Protein AF-A0A535E1N2-F1 (afdb_monomer_lite)

Secondary structure (DSSP, 8-state):
----------SEEEEEE-S---TTHHHHHHHHHHHHHHHTS-EEE--TTTPPPEEE-SS-BTTBSEEEE-SSEEEEE--SSSS-SEEEEEEHHHHHHHT-

Foldseek 3Di:
DDDDDPDDDDFKDKDFDADADDPVPVVQLVVQLVVCLVVVHFGWDDDPPPDAIWTWHVAADDQQRTWTDGPFWIWGADHDDDDGRIMIMGGPVNRVVVVD

Structure (mmCIF, N/CA/C/O backbone):
data_AF-A0A535E1N2-F1
#
_entry.id   AF-A0A535E1N2-F1
#
loop_
_atom_site.group_PDB
_atom_site.id
_atom_site.type_symbol
_atom_site.label_atom_id
_atom_site.label_alt_id
_atom_site.label_comp_id
_atom_site.label_asym_id
_atom_site.label_entity_id
_atom_site.label_seq_id
_atom_site.pdbx_PDB_ins_code
_atom_site.Cartn_x
_atom_site.Cartn_y
_atom_site.Cartn_z
_atom_site.occupancy
_atom_site.B_iso_or_equiv
_atom_site.auth_seq_id
_atom_site.auth_comp_id
_atom_site.auth_asym_id
_atom_site.auth_atom_id
_atom_site.pdbx_PDB_model_num
ATOM 1 N N . MET A 1 1 ? 20.285 14.339 -39.309 1.00 60.12 1 MET A N 1
ATOM 2 C CA . MET A 1 1 ? 20.242 13.471 -38.111 1.00 60.12 1 MET A CA 1
ATOM 3 C C . MET A 1 1 ? 18.771 13.238 -37.788 1.00 60.12 1 MET A C 1
ATOM 5 O O . MET A 1 1 ? 18.062 14.227 -37.666 1.00 60.12 1 MET A O 1
ATOM 9 N N . SER A 1 2 ? 18.282 11.994 -37.769 1.00 86.69 2 SER A N 1
ATOM 10 C CA . SER A 1 2 ? 16.853 11.699 -37.554 1.00 86.69 2 SER A CA 1
ATOM 11 C C . SER A 1 2 ? 16.636 10.934 -36.250 1.00 86.69 2 SER A C 1
ATOM 13 O O . SER A 1 2 ? 17.333 9.954 -35.992 1.00 86.69 2 SER A O 1
ATOM 15 N N . LEU A 1 3 ? 15.653 11.357 -35.459 1.00 88.00 3 LEU A N 1
ATOM 16 C CA . LEU A 1 3 ? 15.186 10.638 -34.274 1.00 88.00 3 LEU A CA 1
ATOM 17 C C . LEU A 1 3 ? 14.311 9.449 -34.693 1.00 88.00 3 LEU A C 1
ATOM 19 O O . LEU A 1 3 ? 13.467 9.584 -35.577 1.00 88.00 3 LEU A O 1
ATOM 23 N N . ARG A 1 4 ? 14.506 8.290 -34.052 1.00 92.88 4 ARG A N 1
ATOM 24 C CA . ARG A 1 4 ? 13.692 7.086 -34.260 1.00 92.88 4 ARG A CA 1
ATOM 25 C C . ARG A 1 4 ? 13.259 6.529 -32.908 1.00 92.88 4 ARG A C 1
ATOM 27 O O . ARG A 1 4 ? 14.098 6.301 -32.042 1.00 92.88 4 ARG A O 1
ATOM 34 N N . VAL A 1 5 ? 11.957 6.322 -32.738 1.00 90.31 5 VAL A N 1
ATOM 35 C CA . VAL A 1 5 ? 11.398 5.672 -31.547 1.00 90.31 5 VAL A CA 1
ATOM 36 C C . V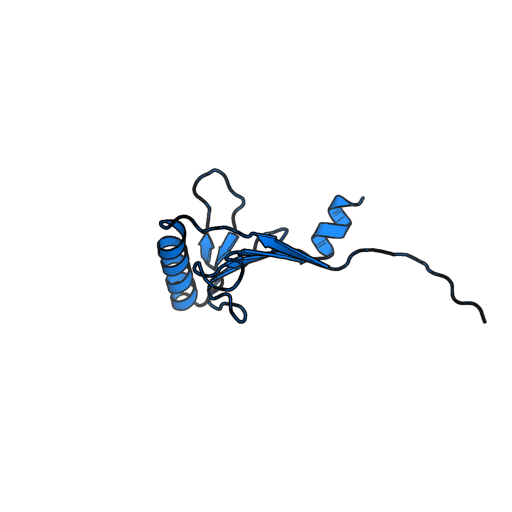AL A 1 5 ? 11.702 4.177 -31.626 1.00 90.31 5 VAL A C 1
ATOM 38 O O . VAL A 1 5 ? 11.430 3.552 -32.650 1.00 90.31 5 VAL A O 1
ATOM 41 N N . LEU A 1 6 ? 12.296 3.628 -30.564 1.00 92.44 6 LEU A N 1
ATOM 42 C CA . LEU A 1 6 ? 12.651 2.206 -30.473 1.00 92.44 6 LEU A CA 1
ATOM 43 C C . LEU A 1 6 ? 11.570 1.386 -29.763 1.00 92.44 6 LEU A C 1
ATOM 45 O O . LEU A 1 6 ? 11.312 0.253 -30.150 1.00 92.44 6 LEU A O 1
ATOM 49 N N . ALA A 1 7 ? 10.938 1.969 -28.745 1.00 85.19 7 ALA A N 1
ATOM 50 C CA . ALA A 1 7 ? 9.856 1.364 -27.983 1.00 85.19 7 ALA A CA 1
ATOM 51 C C . ALA A 1 7 ? 9.020 2.452 -27.294 1.00 85.19 7 ALA A C 1
ATOM 53 O O . ALA A 1 7 ? 9.488 3.575 -27.088 1.00 85.19 7 ALA A O 1
ATOM 54 N N . SER A 1 8 ? 7.795 2.098 -26.915 1.00 88.06 8 SER A N 1
ATOM 55 C CA . SER A 1 8 ? 6.915 2.896 -26.059 1.00 88.06 8 SER A CA 1
ATOM 56 C C . SER A 1 8 ? 6.225 1.975 -25.060 1.00 88.06 8 SER A C 1
ATOM 58 O O . SER A 1 8 ? 5.779 0.898 -25.450 1.00 88.06 8 SER A O 1
ATOM 60 N N . GLY A 1 9 ? 6.105 2.400 -23.806 1.00 88.94 9 GLY A N 1
ATOM 61 C CA . GLY A 1 9 ? 5.488 1.605 -22.746 1.00 88.94 9 GLY A CA 1
ATOM 62 C C . GLY A 1 9 ? 5.063 2.458 -21.556 1.00 88.94 9 GLY A C 1
ATOM 63 O O . GLY A 1 9 ? 5.358 3.654 -21.498 1.00 88.94 9 GLY A O 1
ATOM 64 N N . VAL A 1 10 ? 4.350 1.832 -20.620 1.00 90.75 10 VAL A N 1
ATOM 65 C CA . VAL A 1 10 ? 3.922 2.447 -19.359 1.00 90.75 10 VAL A CA 1
ATOM 66 C C . VAL A 1 10 ? 4.860 1.9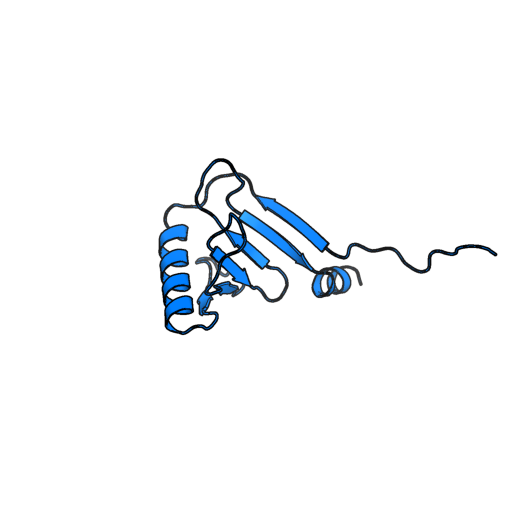76 -18.254 1.00 90.75 10 VAL A C 1
ATOM 68 O O . VAL A 1 10 ? 4.865 0.798 -17.919 1.00 90.75 10 VAL A O 1
ATOM 71 N N . ASP A 1 11 ? 5.627 2.897 -17.671 1.00 91.19 11 ASP A N 1
ATOM 72 C CA . ASP A 1 11 ? 6.568 2.569 -16.587 1.00 91.19 11 ASP A CA 1
ATOM 73 C C . ASP A 1 11 ? 5.893 2.503 -15.205 1.00 91.19 11 ASP A C 1
ATOM 75 O O . ASP A 1 11 ? 6.335 1.801 -14.298 1.00 91.19 11 ASP A O 1
ATOM 79 N N . ARG A 1 12 ? 4.786 3.232 -15.032 1.00 92.94 12 ARG A N 1
ATOM 80 C CA . ARG A 1 12 ? 4.037 3.267 -13.777 1.00 92.94 12 ARG A CA 1
ATOM 81 C C . ARG A 1 12 ? 2.563 3.533 -14.024 1.00 92.94 12 ARG A C 1
ATOM 83 O O . ARG A 1 12 ? 2.208 4.411 -14.808 1.00 92.94 12 ARG A O 1
ATOM 90 N N . LEU A 1 13 ? 1.719 2.826 -13.280 1.00 95.00 13 LEU A N 1
ATOM 91 C CA . LEU A 1 13 ? 0.285 3.079 -13.212 1.00 95.00 13 LEU A CA 1
ATOM 92 C C . LEU A 1 13 ? -0.125 3.335 -11.759 1.00 95.00 13 LEU A C 1
ATOM 94 O O . LEU A 1 13 ? 0.126 2.511 -10.880 1.00 95.00 13 LEU A O 1
ATOM 98 N N . GLU A 1 14 ? -0.767 4.476 -11.515 1.00 95.06 14 GLU A N 1
ATOM 99 C CA . GLU A 1 14 ? -1.324 4.841 -10.211 1.00 95.06 14 GLU A CA 1
ATOM 100 C C . GLU A 1 14 ? -2.854 4.881 -10.300 1.00 95.06 14 GLU A C 1
ATOM 102 O O . GLU A 1 14 ? -3.422 5.585 -11.135 1.00 95.06 14 GLU A O 1
ATOM 107 N N . LEU A 1 15 ? -3.529 4.117 -9.440 1.00 95.00 15 LEU A N 1
ATOM 108 C CA . LEU A 1 15 ? -4.989 4.008 -9.398 1.00 95.00 15 LEU A CA 1
ATOM 109 C C . LEU A 1 15 ? -5.483 4.371 -8.005 1.00 95.00 15 LEU A C 1
ATOM 111 O O . LEU A 1 15 ? -4.883 3.977 -7.012 1.00 95.00 15 LEU A O 1
ATOM 115 N N . SER A 1 16 ? -6.606 5.074 -7.904 1.00 94.50 16 SER A N 1
ATOM 116 C CA . SER A 1 16 ? -7.237 5.338 -6.608 1.00 94.50 16 SER A CA 1
ATOM 117 C C . SER A 1 16 ? -8.643 4.764 -6.569 1.00 94.50 16 SER A C 1
ATOM 119 O O . SER A 1 16 ? -9.393 4.877 -7.540 1.00 94.50 16 SER A O 1
ATOM 121 N N . ALA A 1 17 ? -9.005 4.154 -5.443 1.00 90.38 17 ALA A N 1
ATOM 122 C CA . ALA A 1 17 ? -10.354 3.659 -5.216 1.00 90.38 17 ALA A CA 1
ATOM 123 C C . ALA A 1 17 ? -11.104 4.643 -4.317 1.00 90.38 17 ALA A C 1
ATOM 125 O O . ALA A 1 17 ? -10.685 4.927 -3.193 1.00 90.38 17 ALA A O 1
ATOM 126 N N . ARG A 1 18 ? -12.217 5.177 -4.829 1.00 85.31 18 ARG A N 1
ATOM 127 C CA . ARG A 1 18 ? -13.166 5.973 -4.041 1.00 85.31 18 ARG A CA 1
ATOM 128 C C . ARG A 1 18 ? -14.128 5.049 -3.295 1.00 85.31 18 ARG A C 1
ATOM 130 O O . ARG A 1 18 ? -14.378 3.931 -3.730 1.00 85.31 18 ARG A O 1
ATOM 137 N N . GLY A 1 19 ? -14.687 5.549 -2.198 1.00 87.38 19 GLY A N 1
ATOM 138 C CA . GLY A 1 19 ? -15.611 4.810 -1.343 1.00 87.38 19 GLY A CA 1
ATOM 139 C C . GLY A 1 19 ? -15.168 4.862 0.111 1.00 87.38 19 GLY A C 1
ATOM 140 O O . GLY A 1 19 ? -14.466 5.790 0.519 1.00 87.38 19 GLY A O 1
ATOM 141 N N . SER A 1 20 ? -15.581 3.862 0.880 1.00 88.12 20 SER A N 1
ATOM 142 C CA . SER A 1 20 ? -15.246 3.750 2.294 1.00 88.12 20 SER A CA 1
ATOM 143 C C . SER A 1 20 ? -14.569 2.418 2.573 1.00 88.12 20 SER A C 1
ATOM 145 O O . SER A 1 20 ? -15.030 1.373 2.117 1.00 88.12 20 SER A O 1
ATOM 147 N N . LEU A 1 21 ? -13.484 2.452 3.344 1.00 89.12 21 LEU A N 1
ATOM 148 C CA . LEU A 1 21 ? -12.951 1.244 3.961 1.00 89.12 21 LEU A CA 1
ATOM 149 C C . LEU A 1 21 ? -13.974 0.707 4.951 1.00 89.12 21 LEU A C 1
ATOM 151 O O . LEU A 1 21 ? -14.595 1.485 5.682 1.00 89.12 21 LEU A O 1
ATOM 155 N N . ARG A 1 22 ? -14.110 -0.620 4.984 1.00 88.12 22 ARG A N 1
ATOM 156 C CA . ARG A 1 22 ? -14.877 -1.289 6.033 1.00 88.12 22 ARG A CA 1
ATOM 157 C C . ARG A 1 22 ? -14.222 -0.983 7.382 1.00 88.12 22 ARG A C 1
ATOM 159 O O . ARG A 1 22 ? -12.991 -0.955 7.480 1.00 88.12 22 ARG A O 1
ATOM 166 N N . ASN A 1 23 ? -15.035 -0.725 8.401 1.00 84.62 23 ASN A N 1
ATOM 167 C CA . ASN A 1 23 ? -14.555 -0.222 9.690 1.00 84.62 23 ASN A CA 1
ATOM 168 C C . ASN A 1 23 ? -13.593 -1.198 10.381 1.00 84.62 23 ASN A C 1
ATOM 170 O O . ASN A 1 23 ? -12.736 -0.773 11.150 1.00 84.62 23 ASN A O 1
ATOM 174 N N . GLU A 1 24 ? -13.686 -2.489 10.068 1.00 88.06 24 GLU A N 1
ATOM 175 C CA . GLU A 1 24 ? -12.856 -3.540 10.654 1.00 88.06 24 GLU A CA 1
ATOM 176 C C . GLU A 1 24 ? -11.427 -3.546 10.090 1.00 88.06 24 GLU A C 1
ATOM 178 O O . GLU A 1 24 ? -10.532 -4.120 10.698 1.00 88.06 24 GLU A O 1
ATOM 183 N N . VAL A 1 25 ? -11.177 -2.900 8.944 1.00 88.75 25 VAL A N 1
ATOM 184 C CA . VAL A 1 25 ? -9.866 -2.950 8.272 1.00 88.75 25 VAL A CA 1
ATOM 185 C C . VAL A 1 25 ? -8.822 -2.096 8.991 1.00 88.75 25 VAL A C 1
ATOM 187 O O . VAL A 1 25 ? -7.674 -2.517 9.131 1.00 88.75 25 VAL A O 1
ATOM 190 N N . LEU A 1 26 ? -9.198 -0.899 9.454 1.00 91.81 26 LEU A N 1
ATOM 191 C CA . LEU A 1 26 ? -8.246 0.047 10.047 1.00 91.81 26 LEU A CA 1
ATOM 192 C C . LEU A 1 26 ? -7.610 -0.469 11.348 1.00 91.81 26 LEU A C 1
ATOM 194 O O . LEU A 1 26 ? -6.388 -0.384 11.446 1.00 91.81 26 LEU A O 1
ATOM 198 N N . PRO A 1 27 ? -8.357 -1.044 12.314 1.00 93.25 27 PRO A N 1
ATOM 199 C CA . PRO A 1 27 ? -7.749 -1.595 13.525 1.00 93.25 27 PRO A CA 1
ATOM 200 C C . PRO A 1 27 ? -6.740 -2.712 13.237 1.00 93.25 27 PRO A C 1
ATOM 202 O O . PRO A 1 27 ? -5.699 -2.780 13.884 1.00 93.25 27 PRO A O 1
ATOM 205 N N . VAL A 1 28 ? -7.013 -3.563 12.243 1.00 92.75 28 VAL A N 1
ATOM 206 C CA . VAL A 1 28 ? -6.112 -4.667 11.876 1.00 92.75 28 VAL A CA 1
ATOM 207 C C . VAL A 1 28 ? -4.846 -4.134 11.196 1.00 92.75 28 VAL A C 1
ATOM 209 O O . VAL A 1 28 ? -3.748 -4.595 11.499 1.00 92.75 28 VAL A O 1
ATOM 212 N N . LEU A 1 29 ? -4.972 -3.131 10.319 1.00 93.88 29 LEU A N 1
ATOM 213 C CA . LEU A 1 29 ? -3.818 -2.454 9.714 1.00 93.88 29 LEU A CA 1
ATOM 214 C C . LEU A 1 29 ? -2.964 -1.718 10.747 1.00 93.88 29 LEU A C 1
ATOM 216 O O . LEU A 1 29 ? -1.739 -1.741 10.660 1.00 9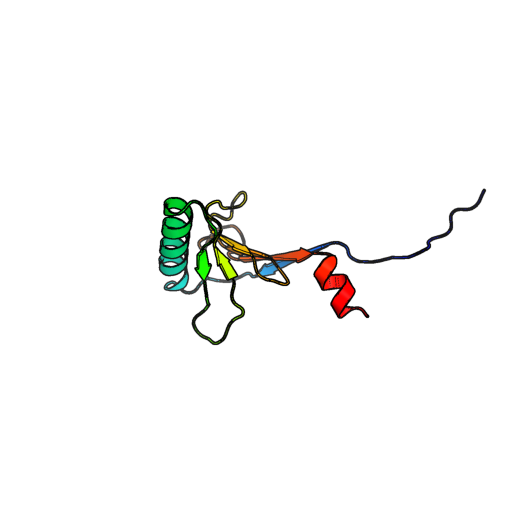3.88 29 LEU A O 1
ATOM 220 N N . GLU A 1 30 ? -3.604 -1.070 11.718 1.00 95.94 30 GLU A N 1
ATOM 221 C CA . GLU A 1 30 ? -2.918 -0.381 12.806 1.00 95.94 30 GLU A CA 1
ATOM 222 C C . GLU A 1 30 ? -2.122 -1.366 13.665 1.00 95.94 30 GLU A C 1
ATOM 224 O O . GLU A 1 30 ? -0.939 -1.135 13.901 1.00 95.94 30 GLU A O 1
ATOM 229 N N . ALA A 1 31 ? -2.719 -2.499 14.046 1.00 95.69 31 ALA A N 1
ATOM 230 C CA . ALA A 1 31 ? -2.022 -3.546 14.791 1.00 95.69 31 ALA A CA 1
ATOM 231 C C . ALA A 1 31 ? -0.809 -4.095 14.018 1.00 95.69 31 ALA A C 1
ATOM 233 O O . ALA A 1 31 ? 0.288 -4.179 14.569 1.00 95.69 31 ALA A O 1
ATOM 234 N N . ALA A 1 32 ? -0.974 -4.400 12.725 1.00 95.62 32 ALA A N 1
ATOM 235 C CA . ALA A 1 32 ? 0.123 -4.879 11.883 1.00 95.62 32 ALA A CA 1
ATOM 236 C C . ALA A 1 32 ? 1.243 -3.835 11.731 1.00 95.62 32 ALA A C 1
ATOM 238 O O . ALA A 1 32 ? 2.423 -4.173 11.755 1.00 95.62 32 ALA A O 1
ATOM 239 N N . LYS A 1 33 ? 0.892 -2.549 11.621 1.00 97.56 33 LYS A N 1
ATOM 240 C CA . LYS A 1 33 ? 1.874 -1.463 11.548 1.00 97.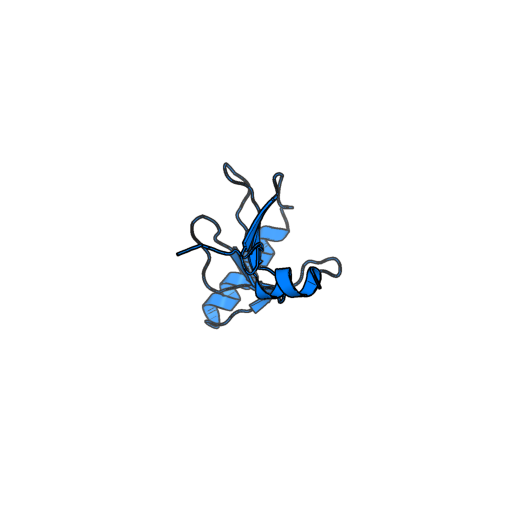56 33 LYS A CA 1
ATOM 241 C C . LYS A 1 33 ? 2.633 -1.285 12.861 1.00 97.56 33 LYS A C 1
ATOM 243 O O . LYS A 1 33 ? 3.840 -1.069 12.829 1.00 97.56 33 LYS A O 1
ATOM 248 N N . GLN A 1 34 ? 1.948 -1.352 14.000 1.00 97.94 34 GLN A N 1
ATOM 249 C CA . GLN A 1 34 ? 2.589 -1.268 15.314 1.00 97.94 34 GLN A CA 1
ATOM 250 C C . GLN A 1 34 ? 3.574 -2.416 15.520 1.00 97.94 34 GLN A C 1
ATOM 252 O O . GLN A 1 34 ? 4.678 -2.194 16.016 1.00 97.94 34 GLN A O 1
ATOM 257 N N . GLU A 1 35 ? 3.211 -3.617 15.072 1.00 97.88 35 GLU A N 1
ATOM 258 C CA . GLU A 1 35 ? 4.118 -4.760 15.077 1.00 97.88 35 GLU A CA 1
ATOM 259 C C . GLU A 1 35 ? 5.333 -4.512 14.172 1.00 97.88 35 GLU A C 1
ATOM 261 O O . GLU A 1 35 ? 6.466 -4.606 14.640 1.00 97.88 35 GLU A O 1
ATOM 266 N N . ALA A 1 36 ? 5.115 -4.043 12.940 1.00 97.81 36 ALA A N 1
ATOM 267 C CA . ALA A 1 36 ? 6.196 -3.708 12.013 1.00 97.81 36 ALA A CA 1
ATOM 268 C C . ALA A 1 36 ? 7.148 -2.648 12.584 1.00 97.81 36 ALA A C 1
ATOM 270 O O . ALA A 1 36 ? 8.366 -2.715 12.428 1.00 97.81 36 ALA A O 1
ATOM 271 N N . GLN A 1 37 ? 6.613 -1.661 13.303 1.00 98.19 37 GLN A N 1
ATOM 272 C CA . GLN A 1 37 ? 7.407 -0.640 13.985 1.00 98.19 37 GLN A CA 1
ATOM 273 C C . GLN A 1 37 ? 8.201 -1.199 15.164 1.00 98.19 37 GLN A C 1
ATOM 275 O O . GLN A 1 37 ? 9.357 -0.814 15.358 1.00 98.19 37 GLN A O 1
ATOM 280 N N . ARG A 1 38 ? 7.595 -2.100 15.942 1.00 98.00 38 ARG A N 1
ATOM 281 C CA . ARG A 1 38 ? 8.236 -2.771 17.075 1.00 98.00 38 ARG A CA 1
ATOM 282 C C . ARG A 1 38 ? 9.407 -3.632 16.612 1.00 98.00 38 ARG A C 1
ATOM 284 O O . ARG A 1 38 ? 10.484 -3.546 17.199 1.00 98.00 38 ARG A O 1
ATOM 291 N N . MET A 1 39 ? 9.201 -4.399 15.546 1.00 96.62 39 MET A N 1
ATOM 292 C CA . MET A 1 39 ? 10.206 -5.282 14.952 1.00 96.62 39 MET A CA 1
ATOM 293 C C . MET A 1 39 ? 11.200 -4.534 14.059 1.00 96.62 39 MET A C 1
ATOM 295 O O . MET A 1 39 ? 12.300 -5.019 13.823 1.00 96.62 39 MET A O 1
ATOM 299 N N . ARG A 1 40 ? 10.849 -3.315 13.623 1.00 96.62 40 ARG A N 1
ATOM 300 C CA . ARG A 1 40 ? 11.566 -2.523 12.606 1.00 96.62 40 ARG A CA 1
ATOM 301 C C . ARG A 1 40 ? 11.685 -3.245 11.262 1.00 96.62 40 ARG A C 1
ATOM 303 O O . ARG A 1 40 ? 12.583 -2.946 10.479 1.00 96.62 40 ARG A O 1
ATOM 310 N N . GLU A 1 41 ? 10.753 -4.146 10.986 1.00 96.75 41 GLU A N 1
ATOM 311 C CA . GLU A 1 41 ? 10.718 -4.991 9.798 1.00 96.75 41 GLU A CA 1
ATOM 312 C C . GLU A 1 41 ? 9.297 -5.011 9.215 1.00 96.75 41 GLU A C 1
ATOM 314 O O . GLU A 1 41 ? 8.337 -4.741 9.938 1.00 96.75 41 GLU A O 1
ATOM 319 N N . PRO A 1 42 ? 9.124 -5.256 7.904 1.00 97.06 42 PRO A N 1
ATOM 320 C CA . PRO A 1 42 ? 7.797 -5.390 7.315 1.00 97.06 42 PRO A CA 1
ATOM 321 C C . PRO A 1 42 ? 7.057 -6.635 7.819 1.00 97.06 42 PRO A C 1
ATOM 323 O O . PRO A 1 42 ? 7.616 -7.728 7.811 1.00 97.06 42 PRO A O 1
ATOM 326 N N . GLU A 1 43 ? 5.773 -6.491 8.149 1.00 96.06 43 GLU A N 1
ATOM 327 C CA . GLU A 1 43 ? 4.980 -7.577 8.742 1.00 96.06 43 GLU A CA 1
ATOM 328 C C . GLU A 1 43 ? 3.975 -8.194 7.763 1.00 96.06 43 GLU A C 1
ATOM 330 O O . GLU A 1 43 ? 3.271 -7.459 7.057 1.00 96.06 43 GLU A O 1
ATOM 335 N N . PRO A 1 44 ? 3.840 -9.534 7.726 1.00 93.50 44 PRO A N 1
ATOM 336 C CA . PRO A 1 44 ? 2.839 -10.201 6.907 1.00 93.50 44 PRO A CA 1
ATOM 337 C C . PRO A 1 44 ? 1.413 -9.757 7.236 1.00 93.50 44 PRO A C 1
ATOM 339 O O . PRO A 1 44 ? 0.955 -9.804 8.374 1.00 93.50 44 PRO A O 1
ATOM 342 N N . PHE A 1 45 ? 0.665 -9.408 6.196 1.00 91.75 45 PHE A N 1
ATOM 343 C CA . PHE A 1 45 ? -0.735 -9.025 6.278 1.00 91.75 45 PHE A CA 1
ATOM 344 C C . PHE A 1 45 ? -1.536 -9.709 5.173 1.00 91.75 45 PHE A C 1
ATOM 346 O O . PHE A 1 45 ? -1.117 -9.778 4.014 1.00 91.75 45 PHE A O 1
ATOM 353 N N . ARG A 1 46 ? -2.720 -10.215 5.523 1.00 86.69 46 ARG A N 1
ATOM 354 C CA . ARG A 1 46 ? -3.661 -10.815 4.573 1.00 86.69 46 ARG A CA 1
ATOM 355 C C . ARG A 1 46 ? -5.052 -10.255 4.813 1.00 86.69 46 ARG A C 1
ATOM 357 O O . ARG A 1 46 ? -5.528 -10.220 5.944 1.00 86.69 46 ARG A O 1
ATOM 364 N N . PHE A 1 47 ? -5.716 -9.861 3.734 1.00 79.88 47 PHE A N 1
ATOM 365 C CA . PHE A 1 47 ? -7.144 -9.568 3.774 1.00 79.88 47 PHE A CA 1
ATOM 366 C C . PHE A 1 47 ? -7.935 -10.875 3.953 1.00 79.88 47 PHE A C 1
ATOM 368 O O . PHE A 1 47 ? -7.528 -11.919 3.444 1.00 79.88 47 PHE A O 1
ATOM 375 N N . ALA A 1 48 ? -9.057 -10.812 4.676 1.00 70.56 48 ALA A N 1
ATOM 376 C CA . ALA A 1 48 ? -9.790 -11.983 5.175 1.00 70.56 48 ALA A CA 1
ATOM 377 C C . ALA A 1 48 ? -10.287 -12.971 4.093 1.00 70.56 48 ALA A C 1
ATOM 379 O O . ALA A 1 48 ? -10.485 -14.144 4.392 1.00 70.56 48 ALA A O 1
ATOM 380 N N . GLU A 1 49 ? -10.459 -12.539 2.841 1.00 67.12 49 GLU A N 1
ATOM 381 C CA . GLU A 1 49 ? -11.044 -13.345 1.757 1.00 67.12 49 GLU A CA 1
ATOM 382 C C . GLU A 1 49 ? -10.006 -13.715 0.685 1.00 67.12 49 GLU A C 1
ATOM 384 O O . GLU A 1 49 ? -10.021 -13.180 -0.421 1.00 67.12 49 GLU A O 1
ATOM 389 N N . GLY A 1 50 ? -9.069 -14.615 1.006 1.00 59.88 50 GLY A N 1
ATOM 390 C CA . GLY A 1 50 ? -8.181 -15.231 0.002 1.00 59.88 50 GLY A CA 1
ATOM 391 C C . GLY A 1 50 ? -7.297 -14.250 -0.782 1.00 59.88 50 GLY A C 1
ATOM 392 O O . GLY A 1 50 ? -6.811 -14.577 -1.864 1.00 59.88 50 GLY A O 1
ATOM 393 N N . GLY A 1 51 ? -7.105 -13.040 -0.254 1.00 63.81 51 GLY A N 1
ATOM 394 C CA . GLY A 1 51 ? -6.329 -11.997 -0.905 1.00 63.81 51 GLY A CA 1
ATOM 395 C C . GLY A 1 51 ? -4.852 -12.363 -1.012 1.00 63.81 51 GLY A C 1
ATOM 396 O O . GLY A 1 51 ? -4.319 -13.156 -0.230 1.00 63.81 51 GLY A O 1
ATOM 397 N N . ARG A 1 52 ? -4.166 -11.734 -1.971 1.00 73.88 52 ARG A N 1
ATOM 398 C CA . ARG A 1 52 ? -2.702 -11.789 -2.045 1.00 73.88 52 ARG A CA 1
ATOM 399 C C . ARG A 1 52 ? -2.096 -11.334 -0.716 1.00 73.88 52 ARG A C 1
ATOM 401 O O . ARG A 1 52 ? -2.634 -10.450 -0.049 1.00 73.88 52 ARG A O 1
ATOM 408 N N . GLY A 1 53 ? -0.996 -11.974 -0.329 1.00 86.75 53 GLY A N 1
ATOM 409 C CA . GLY A 1 53 ? -0.234 -11.569 0.845 1.00 86.75 53 GLY A CA 1
ATOM 410 C C . GLY A 1 53 ? 0.448 -10.229 0.602 1.00 86.75 53 GLY A C 1
ATOM 411 O O . GLY A 1 53 ? 0.980 -9.989 -0.481 1.00 86.75 53 GLY A O 1
ATOM 412 N N . PHE A 1 54 ? 0.433 -9.384 1.623 1.00 94.19 54 PHE A N 1
ATOM 413 C CA . PHE A 1 54 ? 1.137 -8.114 1.649 1.00 94.19 54 PHE A CA 1
ATOM 414 C C . PHE A 1 54 ? 2.102 -8.074 2.828 1.00 94.19 54 PHE A C 1
ATOM 416 O O . PHE A 1 54 ? 1.960 -8.828 3.788 1.00 94.19 54 PHE A O 1
ATOM 423 N N . LEU A 1 55 ? 3.052 -7.151 2.759 1.00 96.50 55 LEU A N 1
ATOM 424 C CA . LEU A 1 55 ? 3.924 -6.770 3.857 1.00 96.50 55 LEU A CA 1
ATOM 425 C C . LEU A 1 55 ? 3.596 -5.337 4.273 1.00 96.50 55 LEU A C 1
ATOM 427 O O . LEU A 1 55 ? 3.835 -4.397 3.508 1.00 96.50 55 LEU A O 1
ATOM 431 N N . VAL A 1 56 ? 3.035 -5.169 5.467 1.00 97.38 56 VAL A N 1
ATOM 432 C CA . VAL A 1 56 ? 2.791 -3.855 6.065 1.00 97.38 56 VAL A CA 1
ATOM 433 C C . VAL A 1 56 ? 4.129 -3.258 6.475 1.00 97.38 56 VAL A C 1
ATOM 435 O O . VAL A 1 56 ? 4.897 -3.863 7.215 1.00 97.38 56 VAL A O 1
ATOM 438 N N . GLN A 1 57 ? 4.407 -2.059 5.983 1.00 98.12 57 GLN A N 1
ATOM 439 C CA . GLN A 1 57 ? 5.649 -1.350 6.251 1.00 98.12 57 GLN A CA 1
ATOM 440 C C . GLN A 1 57 ? 5.581 -0.605 7.597 1.00 98.12 57 GLN A C 1
ATOM 442 O O . GLN A 1 57 ? 4.521 -0.078 7.956 1.00 98.12 57 GLN A O 1
ATOM 447 N N . PRO A 1 58 ? 6.711 -0.460 8.317 1.00 97.00 58 PRO A N 1
ATOM 448 C CA . PRO A 1 58 ? 6.765 0.290 9.579 1.00 97.00 58 PRO A CA 1
ATOM 449 C C . PRO A 1 58 ? 6.468 1.791 9.401 1.00 97.00 58 PRO A C 1
ATOM 451 O O . PRO A 1 58 ? 6.019 2.473 10.330 1.00 97.00 58 PRO A O 1
ATOM 454 N N . ALA A 1 59 ? 6.697 2.318 8.197 1.00 96.00 59 ALA A N 1
ATOM 455 C CA . ALA A 1 59 ? 6.430 3.699 7.827 1.00 96.00 59 ALA A CA 1
ATOM 456 C C . ALA A 1 59 ? 5.375 3.786 6.716 1.00 96.00 59 ALA A C 1
ATOM 458 O O . ALA A 1 59 ? 5.320 2.955 5.812 1.00 96.00 59 ALA A O 1
ATOM 459 N N . GLY A 1 60 ? 4.549 4.831 6.784 1.00 95.06 60 GLY A N 1
ATOM 460 C CA . GLY A 1 60 ? 3.612 5.182 5.719 1.00 95.06 60 GLY A CA 1
ATOM 461 C C . GLY A 1 60 ? 4.247 6.080 4.654 1.00 95.06 60 GLY A C 1
ATOM 462 O O . GLY A 1 60 ? 5.419 6.448 4.731 1.00 95.06 60 GLY A O 1
ATOM 463 N N . ARG A 1 61 ? 3.436 6.504 3.682 1.00 91.81 61 ARG A N 1
ATOM 464 C CA . ARG A 1 61 ? 3.843 7.405 2.597 1.00 91.81 61 ARG A CA 1
ATOM 465 C C . ARG A 1 61 ? 2.932 8.627 2.529 1.00 91.81 61 ARG A C 1
ATOM 467 O O . ARG A 1 61 ? 1.753 8.522 2.197 1.00 91.81 61 ARG A O 1
ATOM 474 N N . ARG A 1 62 ? 3.496 9.821 2.745 1.00 90.12 62 ARG A N 1
ATOM 475 C CA . ARG A 1 62 ? 2.771 11.107 2.667 1.00 90.12 62 ARG A CA 1
ATOM 476 C C . ARG A 1 62 ? 1.476 11.068 3.503 1.00 90.12 62 ARG A C 1
ATOM 478 O O . ARG A 1 62 ? 1.535 10.882 4.709 1.00 90.12 62 ARG A O 1
ATOM 485 N N . ALA A 1 63 ? 0.318 11.224 2.859 1.00 93.50 63 ALA A N 1
ATOM 486 C CA . ALA A 1 63 ? -1.000 11.233 3.491 1.00 93.50 63 ALA A CA 1
ATOM 487 C C . ALA A 1 63 ? -1.590 9.830 3.745 1.00 93.50 63 ALA A C 1
ATOM 489 O O . ALA A 1 63 ? -2.740 9.729 4.176 1.00 93.50 63 ALA A O 1
ATOM 490 N N . TYR A 1 64 ? -0.837 8.767 3.451 1.00 95.62 64 TYR A N 1
ATOM 491 C CA . TYR A 1 64 ? -1.244 7.375 3.615 1.00 95.62 64 TYR A CA 1
ATOM 492 C C . TYR A 1 64 ? -0.420 6.724 4.730 1.00 95.62 64 TYR A C 1
ATOM 494 O O . TYR A 1 64 ? 0.730 6.339 4.504 1.00 95.62 64 TYR A O 1
ATOM 502 N N . PRO A 1 65 ? -0.963 6.637 5.956 1.00 96.12 65 PRO A N 1
ATOM 503 C CA . PRO A 1 65 ? -0.225 6.128 7.106 1.00 96.12 65 PRO A CA 1
ATOM 504 C C . PRO A 1 65 ? 0.063 4.626 7.032 1.00 96.12 65 PRO A C 1
ATOM 506 O O . PRO A 1 65 ? 0.968 4.181 7.738 1.00 96.12 65 PRO A O 1
ATOM 509 N N . TYR A 1 66 ? -0.669 3.869 6.214 1.00 96.81 66 TYR A N 1
ATOM 510 C CA . TYR A 1 66 ? -0.494 2.429 6.046 1.00 96.81 66 TYR A CA 1
ATOM 511 C C . TYR A 1 66 ? 0.019 2.150 4.636 1.00 96.81 66 TYR A C 1
ATOM 513 O O . TYR A 1 66 ? -0.680 2.414 3.659 1.00 96.81 66 TYR A O 1
ATOM 521 N N . LEU A 1 67 ? 1.238 1.633 4.528 1.00 97.81 67 LEU A N 1
ATOM 522 C CA . LEU A 1 67 ? 1.826 1.201 3.264 1.00 97.81 67 LEU A CA 1
ATOM 523 C C . LEU A 1 67 ? 1.964 -0.320 3.290 1.00 97.81 67 LEU A C 1
ATOM 525 O O . LEU A 1 67 ? 2.497 -0.877 4.244 1.00 97.81 67 LEU A O 1
ATOM 529 N N . LEU A 1 68 ? 1.466 -0.976 2.251 1.00 96.25 68 LEU A N 1
ATOM 530 C CA . LEU A 1 68 ? 1.490 -2.419 2.085 1.00 96.25 68 LEU A CA 1
ATOM 531 C C . LEU A 1 68 ? 2.208 -2.746 0.777 1.00 96.25 68 LEU A C 1
ATOM 533 O O . LEU A 1 68 ? 1.759 -2.341 -0.295 1.00 96.25 68 LEU A O 1
ATOM 537 N N . ALA A 1 69 ? 3.302 -3.493 0.862 1.00 95.12 69 ALA A N 1
ATOM 538 C CA . ALA A 1 69 ? 4.034 -3.982 -0.299 1.00 95.12 69 ALA A CA 1
ATOM 539 C C . ALA A 1 69 ? 3.515 -5.371 -0.688 1.00 95.12 69 ALA A C 1
ATOM 541 O O . ALA A 1 69 ? 3.513 -6.286 0.134 1.00 95.12 69 ALA A O 1
ATOM 542 N N . GLY A 1 70 ? 3.042 -5.523 -1.921 1.00 91.94 70 GLY A N 1
ATOM 543 C CA . GLY A 1 70 ? 2.756 -6.818 -2.534 1.00 91.94 70 GLY A CA 1
ATOM 544 C C . GLY A 1 70 ? 3.845 -7.194 -3.539 1.00 91.94 70 GLY A C 1
ATOM 545 O O . GLY A 1 70 ? 4.707 -6.381 -3.855 1.00 91.94 70 GLY A O 1
ATOM 546 N N . ALA A 1 71 ? 3.783 -8.418 -4.068 1.00 88.06 71 ALA A N 1
ATOM 547 C CA . ALA A 1 71 ? 4.727 -8.880 -5.093 1.00 88.06 71 ALA A CA 1
ATOM 548 C C . ALA A 1 71 ? 4.660 -8.042 -6.385 1.00 88.06 71 ALA A C 1
ATOM 550 O O . ALA A 1 71 ? 5.684 -7.749 -6.989 1.00 88.06 71 ALA A O 1
ATOM 551 N N . ASP A 1 72 ? 3.449 -7.630 -6.762 1.00 88.50 72 ASP A N 1
ATOM 552 C CA . ASP A 1 72 ? 3.174 -7.034 -8.074 1.00 88.50 72 ASP A CA 1
ATOM 553 C C . ASP A 1 72 ? 2.833 -5.536 -7.994 1.00 88.50 72 ASP A C 1
ATOM 555 O O . ASP A 1 72 ? 2.920 -4.805 -8.980 1.00 88.50 72 ASP A O 1
ATOM 559 N N . PHE A 1 73 ? 2.387 -5.071 -6.825 1.00 92.00 73 PHE A N 1
ATOM 560 C CA . PHE A 1 73 ? 1.934 -3.699 -6.615 1.00 92.00 73 PHE A CA 1
ATOM 561 C C . PHE A 1 73 ? 1.978 -3.305 -5.138 1.00 92.00 73 PHE A C 1
ATOM 563 O O . PHE A 1 73 ? 1.952 -4.148 -4.240 1.00 92.00 73 PHE A O 1
ATOM 570 N N . GLU A 1 74 ? 1.976 -1.999 -4.892 1.00 94.94 74 GLU A N 1
ATOM 571 C CA . GLU A 1 74 ? 1.874 -1.408 -3.560 1.00 94.94 74 GLU A CA 1
ATOM 572 C C . GLU A 1 74 ? 0.458 -0.887 -3.305 1.00 94.94 74 GLU A C 1
ATOM 574 O O . GLU A 1 74 ? -0.191 -0.343 -4.204 1.00 94.94 74 GLU A O 1
ATOM 579 N N . LEU A 1 75 ? 0.002 -0.991 -2.057 1.00 95.06 75 LEU A N 1
ATOM 580 C CA . LEU A 1 75 ? -1.206 -0.337 -1.569 1.00 95.06 75 LEU A CA 1
ATOM 581 C C . LEU A 1 75 ? -0.844 0.699 -0.511 1.00 95.06 75 LEU A C 1
ATOM 583 O O . LEU A 1 75 ? -0.222 0.403 0.503 1.00 95.06 75 LEU A O 1
ATOM 587 N N . SER A 1 76 ? -1.288 1.925 -0.730 1.00 96.25 76 SER A N 1
ATOM 588 C CA . SER A 1 76 ? -1.267 3.002 0.248 1.00 96.25 76 SER A CA 1
ATOM 589 C C . SER A 1 76 ? -2.689 3.209 0.755 1.00 96.25 76 SER A C 1
ATOM 591 O O . SER A 1 76 ? -3.594 3.514 -0.021 1.00 96.25 76 SER A O 1
ATOM 593 N N . VAL A 1 77 ? -2.894 3.023 2.056 1.00 95.38 77 VAL A N 1
ATOM 594 C CA . VAL A 1 77 ? -4.210 3.038 2.699 1.00 95.38 77 VAL A CA 1
ATOM 595 C C . VAL A 1 77 ? -4.270 4.149 3.744 1.00 95.38 77 VAL A C 1
ATOM 597 O O . VAL A 1 77 ? -3.300 4.428 4.456 1.00 95.38 77 VAL A O 1
ATOM 600 N N . ARG A 1 78 ? -5.420 4.818 3.824 1.00 94.62 78 ARG A N 1
ATOM 601 C CA . ARG A 1 78 ? -5.711 5.861 4.810 1.00 94.62 78 ARG A CA 1
ATOM 602 C C . ARG A 1 78 ? -7.150 5.761 5.313 1.00 94.62 78 ARG A C 1
ATOM 604 O O . ARG A 1 78 ? -8.003 5.257 4.586 1.00 94.62 78 ARG A O 1
ATOM 611 N N . PRO A 1 79 ? -7.453 6.305 6.502 1.00 93.44 79 PRO A N 1
ATOM 612 C CA . PRO A 1 79 ? -8.830 6.453 6.949 1.00 93.44 79 PRO A CA 1
ATOM 613 C C . PRO A 1 79 ? -9.687 7.254 5.961 1.00 93.44 79 PRO A C 1
ATOM 615 O O . PRO A 1 79 ? -9.182 8.128 5.242 1.00 93.44 79 PRO A O 1
ATOM 618 N N . ASN A 1 80 ? -10.990 6.968 5.976 1.00 90.62 80 ASN A N 1
ATOM 619 C CA . ASN A 1 80 ? -11.996 7.664 5.173 1.00 90.62 80 ASN A CA 1
ATOM 620 C C . ASN A 1 80 ? -11.926 9.183 5.415 1.00 90.62 80 ASN A C 1
ATOM 622 O O . ASN A 1 80 ? -11.747 9.633 6.547 1.00 90.62 80 ASN A O 1
ATOM 626 N N . GLY A 1 81 ? -12.052 9.985 4.355 1.00 88.06 81 GLY A N 1
ATOM 627 C CA . GLY A 1 81 ? -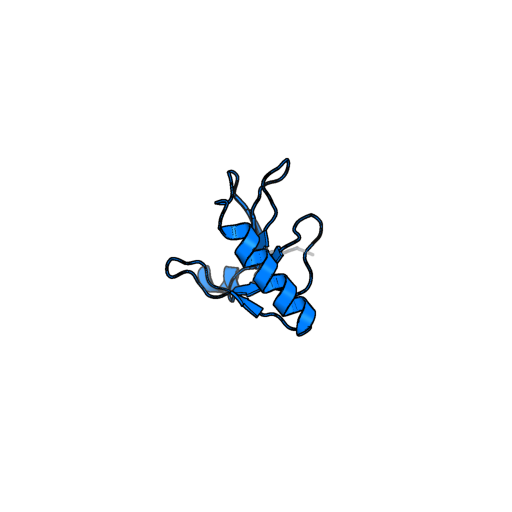11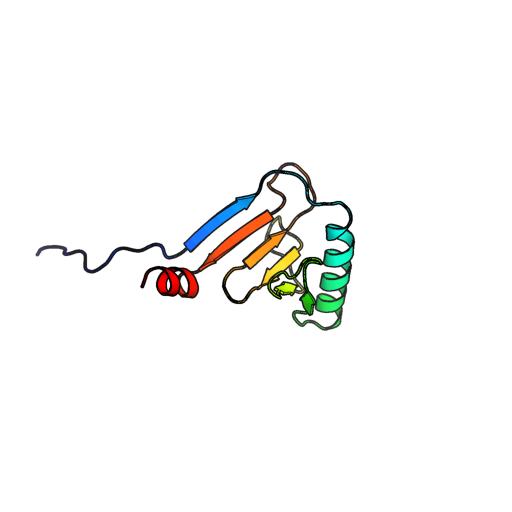.952 11.440 4.453 1.00 88.06 81 GLY A CA 1
ATOM 628 C C . GLY A 1 81 ? -11.902 12.128 3.090 1.00 88.06 81 GLY A C 1
ATOM 629 O O . GLY A 1 81 ? -12.481 11.645 2.123 1.00 88.06 81 GLY A O 1
ATOM 630 N N . ALA A 1 82 ? -11.195 13.259 3.017 1.00 87.50 82 ALA A N 1
ATOM 631 C CA . ALA A 1 82 ? -11.146 14.108 1.821 1.00 87.50 82 ALA A CA 1
ATOM 632 C C . ALA A 1 82 ? -10.378 13.506 0.627 1.00 87.50 82 ALA A C 1
ATOM 634 O O . ALA A 1 82 ? -10.621 13.898 -0.512 1.00 87.50 82 ALA A O 1
ATOM 635 N N . LEU A 1 83 ? -9.445 12.580 0.870 1.00 90.31 83 LEU A N 1
ATOM 636 C CA . LEU A 1 83 ? -8.716 11.877 -0.190 1.00 90.31 83 LEU A CA 1
ATOM 637 C C . LEU A 1 83 ? -9.218 10.434 -0.309 1.00 90.31 83 LEU A C 1
ATOM 639 O O . LEU A 1 83 ? -9.690 9.885 0.691 1.00 90.31 83 LEU A O 1
ATOM 643 N N . PRO A 1 84 ? -9.074 9.804 -1.491 1.00 93.81 84 PRO A N 1
ATOM 644 C CA . PRO A 1 84 ? -9.396 8.395 -1.668 1.00 93.81 84 PRO A CA 1
ATOM 645 C C . PRO A 1 84 ? -8.720 7.525 -0.596 1.00 93.81 84 PRO A C 1
ATOM 647 O O . PRO A 1 84 ? -7.533 7.718 -0.319 1.00 93.81 84 PRO A O 1
ATOM 650 N N . PRO A 1 85 ? -9.447 6.581 0.024 1.00 94.69 85 PRO A N 1
ATOM 651 C CA . PRO A 1 85 ? -8.901 5.765 1.103 1.00 94.69 85 PRO A CA 1
ATOM 652 C C . PRO A 1 85 ? -7.819 4.784 0.646 1.00 94.69 85 PRO A C 1
ATOM 654 O O . PRO A 1 85 ? -7.031 4.333 1.474 1.00 94.69 85 PRO A O 1
ATOM 657 N N . VAL A 1 86 ? -7.770 4.454 -0.648 1.00 94.62 86 VAL A N 1
ATOM 658 C CA . VAL A 1 86 ? -6.798 3.518 -1.217 1.00 94.62 86 VAL A CA 1
ATOM 659 C C . VAL A 1 86 ? -6.177 4.108 -2.477 1.00 94.62 86 VAL A C 1
ATOM 661 O O . VAL A 1 86 ? -6.883 4.559 -3.383 1.00 94.62 86 VAL A O 1
ATOM 664 N N . LEU A 1 87 ? -4.852 4.047 -2.536 1.00 95.44 87 LEU A N 1
ATOM 665 C CA . LEU A 1 87 ? -4.028 4.290 -3.711 1.00 95.44 87 LEU A CA 1
ATOM 666 C C . LEU A 1 87 ? -3.245 3.008 -4.017 1.00 95.44 87 LEU A C 1
ATOM 668 O O . LEU A 1 87 ? -2.607 2.444 -3.133 1.00 95.44 87 LEU A O 1
ATOM 672 N N . VAL A 1 88 ? -3.298 2.563 -5.265 1.00 95.06 88 VAL A N 1
ATOM 673 C CA . VAL A 1 88 ? -2.574 1.412 -5.803 1.00 95.06 88 VAL A CA 1
ATOM 674 C C . VAL A 1 88 ? -1.476 1.933 -6.716 1.00 95.06 88 VAL A C 1
ATOM 676 O O . VAL A 1 88 ? -1.753 2.760 -7.585 1.00 95.06 88 VAL A O 1
ATOM 679 N N . GLN A 1 89 ? -0.253 1.445 -6.546 1.00 95.56 89 GLN A N 1
ATOM 680 C CA . GLN A 1 89 ? 0.859 1.754 -7.440 1.00 95.56 89 GLN A CA 1
ATOM 681 C C . GLN A 1 89 ? 1.395 0.464 -8.053 1.00 95.56 89 GLN A C 1
ATOM 683 O O . GLN A 1 89 ? 1.808 -0.442 -7.334 1.00 95.56 89 GLN A O 1
ATOM 688 N N . ILE A 1 90 ? 1.414 0.411 -9.381 1.00 94.88 90 ILE A N 1
ATOM 689 C CA . ILE A 1 90 ? 1.923 -0.715 -10.164 1.00 94.88 90 ILE A CA 1
ATOM 690 C C . ILE A 1 90 ? 3.181 -0.253 -10.904 1.00 94.88 90 ILE A C 1
ATOM 692 O O . ILE A 1 90 ? 3.155 0.781 -11.578 1.00 94.88 90 ILE A O 1
ATOM 696 N N . GLY A 1 91 ? 4.282 -0.987 -10.732 1.00 91.50 91 GLY A N 1
ATOM 697 C CA . GLY A 1 91 ? 5.582 -0.683 -11.340 1.00 91.50 91 GLY A CA 1
ATOM 698 C C . GLY A 1 91 ? 5.823 -1.400 -12.669 1.00 91.50 91 GLY A C 1
ATOM 699 O O . GLY A 1 91 ? 5.119 -2.353 -13.011 1.00 91.50 91 GLY A O 1
ATOM 700 N N . SER A 1 92 ? 6.849 -0.956 -13.395 1.00 89.12 92 SER A N 1
ATOM 701 C CA . SER A 1 92 ? 7.236 -1.483 -14.708 1.00 89.12 92 SER A CA 1
ATOM 702 C C . SER A 1 92 ? 7.573 -2.967 -14.698 1.00 89.12 92 SER A C 1
ATOM 704 O O . SER A 1 92 ? 7.187 -3.661 -15.635 1.00 89.12 92 SER A O 1
ATOM 706 N N . ASP A 1 93 ? 8.208 -3.470 -13.636 1.00 87.25 93 ASP A N 1
ATOM 707 C CA . ASP A 1 93 ? 8.551 -4.893 -13.517 1.00 87.25 93 ASP A CA 1
ATOM 708 C C . ASP A 1 93 ? 7.325 -5.794 -13.689 1.00 87.25 93 ASP A C 1
ATOM 710 O O . ASP A 1 93 ? 7.400 -6.804 -14.384 1.00 87.25 93 ASP A O 1
ATOM 714 N N . TYR A 1 94 ? 6.181 -5.411 -13.113 1.00 89.62 94 TYR A N 1
ATOM 715 C CA . TYR A 1 94 ? 4.927 -6.138 -13.295 1.00 89.62 94 TYR A CA 1
ATOM 716 C C . TYR A 1 94 ? 4.243 -5.787 -14.621 1.00 89.62 94 TYR A C 1
ATOM 718 O O . TYR A 1 94 ? 3.797 -6.680 -15.341 1.00 89.62 94 TYR A O 1
ATOM 726 N N . LEU A 1 95 ? 4.171 -4.497 -14.975 1.00 90.81 95 LEU A N 1
ATOM 727 C CA . LEU A 1 95 ? 3.477 -4.042 -16.188 1.00 90.81 95 LEU A CA 1
ATOM 728 C C . LEU A 1 95 ? 4.050 -4.675 -17.460 1.00 90.81 95 LEU A C 1
ATOM 730 O O . LEU A 1 95 ? 3.287 -5.040 -18.350 1.00 90.81 95 LEU A O 1
ATOM 734 N N . HIS A 1 96 ? 5.368 -4.849 -17.532 1.00 88.12 96 HIS A N 1
ATOM 735 C CA . HIS A 1 96 ? 6.026 -5.452 -18.688 1.00 88.12 96 HIS A CA 1
ATOM 736 C C . HIS A 1 96 ? 5.891 -6.982 -18.734 1.00 88.12 96 HIS A C 1
ATOM 738 O O . HIS A 1 96 ? 5.976 -7.555 -19.818 1.00 88.12 96 HIS A O 1
ATOM 744 N N . GLN A 1 97 ? 5.643 -7.648 -17.599 1.00 87.06 97 GLN A N 1
ATOM 745 C CA . GLN A 1 97 ? 5.366 -9.091 -17.568 1.00 87.06 97 GLN A CA 1
ATOM 746 C C . GLN A 1 97 ? 3.977 -9.417 -18.117 1.00 87.06 97 GLN A C 1
ATOM 748 O O . GLN A 1 97 ? 3.809 -10.418 -18.802 1.00 87.06 97 GLN A O 1
ATOM 753 N N . VAL A 1 98 ? 2.979 -8.577 -17.826 1.00 82.06 98 VAL A N 1
ATOM 754 C CA . VAL A 1 98 ? 1.585 -8.814 -18.244 1.00 82.06 98 VAL A CA 1
ATOM 755 C C . VAL A 1 98 ? 1.268 -8.321 -19.659 1.00 82.06 98 VAL A C 1
ATOM 757 O O . VAL A 1 98 ? 0.177 -8.582 -20.160 1.00 82.06 98 VAL A O 1
ATOM 760 N N . SER A 1 99 ? 2.188 -7.591 -20.296 1.00 63.66 99 SER A N 1
ATOM 761 C CA . SER A 1 99 ? 2.053 -7.105 -21.677 1.00 63.66 99 SER A CA 1
ATOM 762 C C . SER A 1 99 ? 2.747 -7.981 -22.730 1.00 63.66 99 SER A C 1
ATOM 764 O O . SER A 1 99 ? 2.703 -7.627 -23.909 1.00 63.66 99 SER A O 1
ATOM 766 N N . ALA A 1 100 ? 3.432 -9.049 -22.309 1.00 55.31 100 ALA A N 1
ATOM 767 C CA . ALA A 1 100 ? 4.139 -9.997 -23.175 1.00 55.31 100 ALA A CA 1
ATOM 768 C C . ALA A 1 100 ? 3.223 -11.153 -23.602 1.00 55.31 100 ALA A C 1
ATOM 770 O O . ALA A 1 100 ? 3.353 -11.585 -24.770 1.00 55.31 100 ALA A O 1
#

Sequence (100 aa):
MSLRVLASGVDRLELSARGSLRNEVLPVLEAAKQEAQRMREPEPFRFAEGGRGFLVQPAGRRAYPYLLAGADFELSVRPNGALPPVLVQIGSDYLHQVSA

Radius of gyration: 16.57 Å; chains: 1; bounding box: 36×29×55 Å

pLDDT: mean 90.23, std 8.73, range [55.31, 98.19]